Protein AF-A0A7V6GBD5-F1 (afdb_monomer)

Structure (mmCIF, N/CA/C/O backbone):
data_AF-A0A7V6GBD5-F1
#
_entry.id   AF-A0A7V6GBD5-F1
#
loop_
_atom_site.group_PDB
_atom_site.id
_atom_site.type_symbol
_atom_site.label_atom_id
_atom_site.label_alt_id
_atom_site.label_comp_id
_atom_site.label_asym_id
_atom_site.label_entity_id
_atom_site.label_seq_id
_atom_site.pdbx_PDB_ins_code
_atom_site.Cartn_x
_atom_site.Cartn_y
_atom_site.Cartn_z
_atom_site.occupancy
_atom_site.B_iso_or_equiv
_atom_site.auth_seq_id
_atom_site.auth_comp_id
_atom_site.auth_asym_id
_atom_site.auth_atom_id
_atom_site.pdbx_PDB_model_num
ATOM 1 N N . ALA A 1 1 ? 46.066 5.839 -86.664 1.00 48.53 1 ALA A N 1
ATOM 2 C CA . ALA A 1 1 ? 45.496 7.002 -85.961 1.00 48.53 1 ALA A CA 1
ATOM 3 C C . ALA A 1 1 ? 45.596 6.698 -84.476 1.00 48.53 1 ALA A C 1
ATOM 5 O O . ALA A 1 1 ? 45.131 5.635 -84.085 1.00 48.53 1 ALA A O 1
ATOM 6 N N . ASP A 1 2 ? 46.274 7.546 -83.705 1.00 44.81 2 ASP A N 1
ATOM 7 C CA . ASP A 1 2 ? 46.374 7.407 -82.248 1.00 44.81 2 ASP A CA 1
ATOM 8 C C . ASP A 1 2 ? 45.199 8.144 -81.601 1.00 44.81 2 ASP A C 1
ATOM 10 O O . ASP A 1 2 ? 44.960 9.311 -81.910 1.00 44.81 2 ASP A O 1
ATOM 14 N N . TYR A 1 3 ? 44.452 7.467 -80.728 1.00 53.34 3 TYR A N 1
ATOM 15 C CA . TYR A 1 3 ? 43.339 8.067 -79.991 1.00 53.34 3 TYR A CA 1
ATOM 16 C C . TYR A 1 3 ? 43.731 8.220 -78.525 1.00 53.34 3 TYR A C 1
ATOM 18 O O . TYR A 1 3 ? 43.929 7.232 -77.820 1.00 53.34 3 TYR A O 1
ATOM 26 N N . ASN A 1 4 ? 43.814 9.463 -78.050 1.00 52.19 4 ASN A N 1
ATOM 27 C CA . ASN A 1 4 ? 44.147 9.747 -76.660 1.00 52.19 4 ASN A CA 1
ATOM 28 C C . ASN A 1 4 ? 42.856 9.839 -75.826 1.00 52.19 4 ASN A C 1
ATOM 30 O O . ASN A 1 4 ? 42.192 10.877 -75.767 1.00 52.19 4 ASN A O 1
ATOM 34 N N . LEU A 1 5 ? 42.458 8.712 -75.232 1.00 56.38 5 LEU A N 1
ATOM 35 C CA . LEU A 1 5 ? 41.234 8.591 -74.440 1.00 56.38 5 LEU A CA 1
ATOM 36 C C . LEU A 1 5 ? 41.513 8.921 -72.969 1.00 56.38 5 LEU A C 1
ATOM 38 O O . LEU A 1 5 ? 42.245 8.202 -72.290 1.00 56.38 5 LEU A O 1
ATOM 42 N N . LYS A 1 6 ? 40.869 9.967 -72.435 1.00 61.44 6 LYS A N 1
ATOM 43 C CA . LYS A 1 6 ? 40.842 10.216 -70.984 1.00 61.44 6 LYS A CA 1
ATOM 44 C C . LYS A 1 6 ? 39.658 9.469 -70.375 1.00 61.44 6 LYS A C 1
ATOM 46 O O . LYS A 1 6 ? 38.509 9.876 -70.558 1.00 61.44 6 LYS A O 1
ATOM 51 N N . ILE A 1 7 ? 39.948 8.379 -69.664 1.00 67.81 7 ILE A N 1
ATOM 52 C CA . ILE A 1 7 ? 38.950 7.516 -69.016 1.00 67.81 7 ILE A CA 1
ATOM 53 C C . ILE A 1 7 ? 38.969 7.765 -67.505 1.00 67.81 7 ILE A C 1
ATOM 55 O O . ILE A 1 7 ? 39.979 7.515 -66.847 1.00 67.81 7 ILE A O 1
ATOM 59 N N . LYS A 1 8 ? 37.843 8.215 -66.937 1.00 72.69 8 LYS A N 1
ATOM 60 C CA . LYS A 1 8 ? 37.612 8.205 -65.483 1.00 72.69 8 LYS A CA 1
ATOM 61 C C . LYS A 1 8 ? 36.906 6.900 -65.112 1.00 72.69 8 LYS A C 1
ATOM 63 O O . LYS A 1 8 ? 35.835 6.625 -65.651 1.00 72.69 8 LYS A O 1
ATOM 68 N N . ARG A 1 9 ? 37.494 6.102 -64.213 1.00 67.88 9 ARG A N 1
ATOM 69 C CA . ARG A 1 9 ? 36.887 4.852 -63.719 1.00 67.88 9 ARG A CA 1
ATOM 70 C C . ARG A 1 9 ? 35.691 5.157 -62.819 1.00 67.88 9 ARG A C 1
ATOM 72 O O . ARG A 1 9 ? 35.713 6.150 -62.094 1.00 67.88 9 ARG A O 1
ATOM 79 N N . ALA A 1 10 ? 34.664 4.316 -62.909 1.00 70.50 10 ALA A N 1
ATOM 80 C CA . ALA A 1 10 ? 33.553 4.357 -61.973 1.00 70.50 10 ALA A CA 1
ATOM 81 C C . ALA A 1 10 ? 33.990 3.748 -60.635 1.00 70.50 10 ALA A C 1
ATOM 83 O O . ALA A 1 10 ? 34.750 2.778 -60.633 1.00 70.50 10 ALA A O 1
ATOM 84 N N . ASP A 1 11 ? 33.506 4.316 -59.539 1.00 74.06 11 ASP A N 1
ATOM 85 C CA . ASP A 1 11 ? 33.773 3.846 -58.182 1.00 74.06 11 ASP A CA 1
ATOM 86 C C . ASP A 1 11 ? 32.458 3.756 -57.404 1.00 74.06 11 ASP A C 1
ATOM 88 O O . ASP A 1 11 ? 31.570 4.597 -57.581 1.00 74.06 11 ASP A O 1
ATOM 92 N N . LEU A 1 12 ? 32.320 2.717 -56.587 1.00 67.38 12 LEU A N 1
ATOM 93 C CA . LEU A 1 12 ? 31.129 2.457 -55.787 1.00 67.38 12 LEU A CA 1
ATOM 94 C C . LEU A 1 12 ? 31.560 2.127 -54.364 1.00 67.38 12 LEU A C 1
ATOM 96 O O . LEU A 1 12 ? 32.073 1.042 -54.095 1.00 67.38 12 LEU A O 1
ATOM 100 N N . GLU A 1 13 ? 31.275 3.042 -53.445 1.00 77.62 13 GLU A N 1
ATOM 101 C CA . GLU A 1 13 ? 31.416 2.790 -52.019 1.00 77.62 13 GLU A CA 1
ATOM 102 C C . GLU A 1 13 ? 30.075 2.340 -51.442 1.00 77.62 13 GLU A C 1
ATOM 104 O O . GLU A 1 13 ? 29.045 2.998 -51.613 1.00 77.62 13 GLU A O 1
ATOM 109 N N . VAL A 1 14 ? 30.102 1.212 -50.734 1.00 78.31 14 VAL A N 1
ATOM 110 C CA . VAL A 1 14 ? 28.944 0.640 -50.047 1.00 78.31 14 VAL A CA 1
ATOM 111 C C . VAL A 1 14 ? 29.250 0.600 -48.556 1.00 78.31 14 VAL A C 1
ATOM 113 O O . VAL A 1 14 ? 3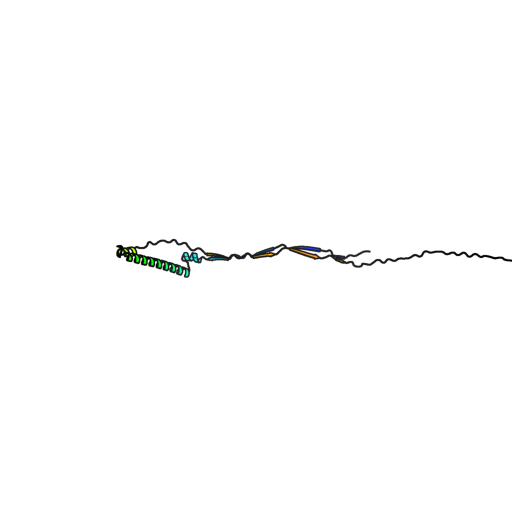0.215 -0.045 -48.144 1.00 78.31 14 VAL A O 1
ATOM 116 N N . LYS A 1 15 ? 28.443 1.282 -47.738 1.00 83.50 15 LYS A N 1
ATOM 117 C CA . LYS A 1 15 ? 28.579 1.285 -46.274 1.00 83.50 15 LYS A CA 1
ATOM 118 C C . LYS A 1 15 ? 27.348 0.664 -45.632 1.00 83.50 15 LYS A C 1
ATOM 120 O O . LYS A 1 15 ? 26.222 1.073 -45.899 1.00 83.50 15 LYS A O 1
ATOM 125 N N . GLN A 1 16 ? 27.566 -0.331 -44.777 1.00 78.06 16 GLN A N 1
ATOM 126 C CA . GLN A 1 16 ? 26.499 -0.959 -44.006 1.00 78.06 16 GLN A CA 1
ATOM 127 C C . GLN A 1 16 ? 26.269 -0.184 -42.707 1.00 78.06 16 GLN A C 1
ATOM 129 O O . GLN A 1 16 ? 27.204 0.030 -41.936 1.00 78.06 16 GLN A O 1
ATOM 134 N N . VAL A 1 17 ? 25.019 0.197 -42.450 1.00 85.62 17 VAL A N 1
ATOM 135 C CA . VAL A 1 17 ? 24.595 0.850 -41.210 1.00 85.62 17 VAL A CA 1
ATOM 136 C C . VAL A 1 17 ? 23.832 -0.176 -40.366 1.00 85.62 17 VAL A C 1
ATOM 138 O O . VAL A 1 17 ? 22.771 -0.642 -40.791 1.00 85.62 17 VAL A O 1
ATOM 141 N N . PRO A 1 18 ? 24.356 -0.587 -39.197 1.00 84.19 18 PRO A N 1
ATOM 142 C CA . PRO A 1 18 ? 23.695 -1.577 -38.355 1.00 84.19 18 PRO A CA 1
ATOM 143 C C . PRO A 1 18 ? 22.433 -1.001 -37.708 1.00 84.19 18 PRO A C 1
ATOM 145 O O . PRO A 1 18 ? 22.388 0.177 -37.354 1.00 84.19 18 PRO A O 1
ATOM 148 N N . ALA A 1 19 ? 21.427 -1.855 -37.512 1.00 86.75 19 ALA A N 1
ATOM 149 C CA . ALA A 1 19 ? 20.230 -1.502 -36.756 1.00 86.75 19 ALA A CA 1
ATOM 150 C C . ALA A 1 19 ? 20.573 -1.279 -35.276 1.00 86.75 19 ALA A C 1
ATOM 152 O O . ALA A 1 19 ? 21.420 -1.982 -34.718 1.00 86.75 19 ALA A O 1
ATOM 153 N N . LYS A 1 20 ? 19.895 -0.327 -34.633 1.00 88.31 20 LYS A N 1
ATOM 154 C CA . LYS A 1 20 ? 20.078 -0.018 -33.210 1.00 88.31 20 LYS A CA 1
ATOM 155 C C . LYS A 1 20 ? 18.742 -0.052 -32.496 1.00 88.31 20 LYS A C 1
ATOM 157 O O . LYS A 1 20 ? 17.732 0.362 -33.052 1.00 88.31 20 LYS A O 1
ATOM 162 N N . ILE A 1 21 ? 18.746 -0.524 -31.255 1.00 84.81 21 ILE A N 1
ATOM 163 C CA . ILE A 1 21 ? 17.581 -0.442 -30.379 1.00 84.81 21 ILE A CA 1
ATOM 164 C C . ILE A 1 21 ? 18.015 0.277 -29.109 1.00 84.81 21 ILE A C 1
ATOM 166 O O . ILE A 1 21 ? 18.957 -0.146 -28.439 1.00 84.81 21 ILE A O 1
ATOM 170 N N . HIS A 1 22 ? 17.334 1.371 -28.798 1.00 86.25 22 HIS A N 1
ATOM 171 C CA . HIS A 1 22 ? 17.534 2.143 -27.585 1.00 86.25 22 HIS A CA 1
ATOM 172 C C . HIS A 1 22 ? 16.416 1.803 -26.606 1.00 86.25 22 HIS A C 1
ATOM 174 O O . HIS A 1 22 ? 15.239 1.929 -26.930 1.00 86.25 22 HIS A O 1
ATOM 180 N N . PHE A 1 23 ? 16.787 1.379 -25.400 1.00 85.94 23 PHE A N 1
ATOM 181 C CA . PHE A 1 23 ? 15.848 1.083 -24.322 1.00 85.94 23 PHE A CA 1
ATOM 182 C C . PHE A 1 23 ? 16.032 2.091 -23.195 1.00 85.94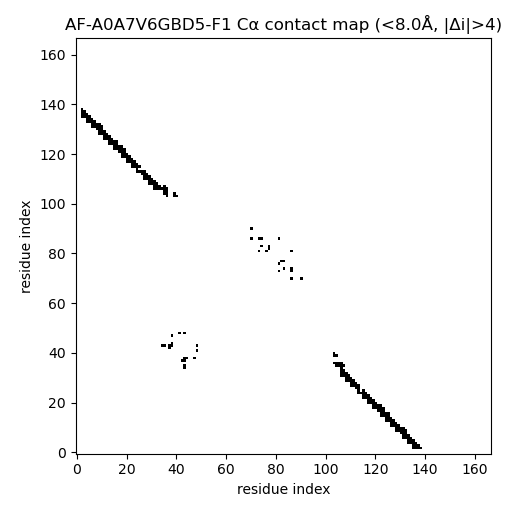 23 PHE A C 1
ATOM 184 O O . PHE A 1 23 ? 17.153 2.345 -22.753 1.00 85.94 23 PHE A O 1
ATOM 191 N N . LYS A 1 24 ? 14.926 2.632 -22.688 1.00 85.25 24 LYS A N 1
ATOM 192 C CA . LYS A 1 24 ? 14.907 3.485 -21.504 1.00 85.25 24 LYS A CA 1
ATOM 193 C C . LYS A 1 24 ? 13.864 2.951 -20.531 1.00 85.25 24 LYS A C 1
ATOM 195 O O . LYS A 1 24 ? 12.663 3.128 -20.728 1.00 85.25 24 LYS A O 1
ATOM 200 N N . GLN A 1 25 ? 14.342 2.308 -19.468 1.00 79.94 25 GLN A N 1
ATOM 201 C CA . GLN A 1 25 ? 13.512 1.879 -18.348 1.00 79.94 25 GLN A CA 1
ATOM 202 C C . GLN A 1 25 ? 13.762 2.805 -17.153 1.00 79.94 25 GLN A C 1
ATOM 204 O O . GLN A 1 25 ? 14.825 2.728 -16.530 1.00 79.94 25 GLN A O 1
ATOM 209 N N . PRO A 1 26 ? 12.837 3.721 -16.837 1.00 81.62 26 PRO A N 1
ATOM 210 C CA . PRO A 1 26 ? 12.916 4.473 -15.593 1.00 81.62 26 PRO A CA 1
ATOM 211 C C . PRO A 1 26 ? 12.688 3.544 -14.390 1.00 81.62 26 PRO A C 1
ATOM 213 O O . PRO A 1 26 ? 12.036 2.505 -14.498 1.00 81.62 26 PRO A O 1
ATOM 216 N N . LYS A 1 27 ? 13.259 3.910 -13.237 1.00 84.00 27 LYS A N 1
ATOM 217 C CA . LYS A 1 27 ? 13.078 3.156 -11.989 1.00 84.00 27 LYS A CA 1
ATOM 218 C C . LYS A 1 27 ? 11.609 3.210 -11.570 1.00 84.00 27 LYS A C 1
ATOM 220 O O . LYS A 1 27 ? 10.997 4.271 -11.658 1.00 84.00 27 LYS A O 1
ATOM 225 N N . ALA A 1 28 ? 11.076 2.082 -11.104 1.00 85.19 28 ALA A N 1
ATOM 226 C CA . ALA A 1 28 ? 9.766 2.057 -10.467 1.00 85.19 28 ALA A CA 1
ATOM 227 C C . ALA A 1 28 ? 9.779 2.931 -9.205 1.00 85.19 28 ALA A C 1
ATOM 229 O O . ALA A 1 28 ? 10.806 3.020 -8.522 1.00 85.19 28 ALA A O 1
ATOM 230 N N . ASN A 1 29 ? 8.644 3.559 -8.911 1.00 88.56 29 ASN A N 1
ATOM 231 C CA . ASN A 1 29 ? 8.451 4.284 -7.665 1.00 88.56 29 ASN A CA 1
ATOM 232 C C . ASN A 1 29 ? 7.898 3.311 -6.617 1.00 88.56 29 ASN A C 1
ATOM 234 O O . ASN A 1 29 ? 6.945 2.581 -6.894 1.00 88.56 29 ASN A O 1
ATOM 238 N N . LEU A 1 30 ? 8.535 3.263 -5.448 1.00 90.19 30 LEU A N 1
ATOM 239 C CA . LEU A 1 30 ? 8.150 2.403 -4.333 1.00 90.19 30 LEU A CA 1
ATOM 240 C C . LEU A 1 30 ? 7.811 3.296 -3.147 1.00 90.19 30 LEU A C 1
ATOM 242 O O . LEU A 1 30 ? 8.693 3.955 -2.598 1.00 90.19 30 LEU A O 1
ATOM 246 N N . GLU A 1 31 ? 6.551 3.274 -2.739 1.00 92.75 31 GLU A N 1
ATOM 247 C CA . GLU A 1 31 ? 6.076 3.950 -1.541 1.00 92.75 31 GLU A CA 1
ATOM 248 C C . GLU A 1 31 ? 5.708 2.896 -0.495 1.00 92.75 31 GLU A C 1
ATOM 250 O O . GLU A 1 31 ? 4.950 1.963 -0.769 1.00 92.75 31 GLU A O 1
ATOM 255 N N . ILE A 1 32 ? 6.295 3.019 0.696 1.00 91.81 32 ILE A N 1
ATOM 256 C CA . ILE A 1 32 ? 6.019 2.138 1.831 1.00 91.81 32 ILE A CA 1
ATOM 257 C C . ILE A 1 32 ? 5.443 3.001 2.947 1.00 91.81 32 ILE A C 1
ATOM 259 O O . ILE A 1 32 ? 6.159 3.816 3.532 1.00 91.81 32 ILE A O 1
ATOM 263 N N . ASP A 1 33 ? 4.168 2.794 3.250 1.00 91.00 33 ASP A N 1
ATOM 264 C CA . ASP A 1 33 ? 3.469 3.453 4.342 1.00 91.00 33 ASP A CA 1
ATOM 265 C C . ASP A 1 33 ? 3.375 2.522 5.563 1.00 91.00 33 ASP A C 1
ATOM 267 O O . ASP A 1 33 ? 2.767 1.446 5.536 1.00 91.00 33 ASP A O 1
ATOM 271 N N . TYR A 1 34 ? 4.015 2.960 6.649 1.00 90.19 34 TYR A N 1
ATOM 272 C CA . TYR A 1 34 ? 4.034 2.290 7.952 1.00 90.19 34 TYR A CA 1
ATOM 273 C C . TYR A 1 34 ? 2.966 2.826 8.913 1.00 90.19 34 TYR A C 1
ATOM 275 O O . TYR A 1 34 ? 2.836 2.305 10.021 1.00 90.19 34 TYR A O 1
ATOM 283 N N . GLY A 1 35 ? 2.225 3.866 8.527 1.00 89.44 35 GLY A N 1
ATOM 284 C CA . GLY A 1 35 ? 1.235 4.544 9.358 1.00 89.44 35 GLY A CA 1
ATOM 285 C C . GLY A 1 35 ? 0.216 3.597 9.995 1.00 89.44 35 GLY A C 1
ATOM 286 O O . GLY A 1 35 ? 0.078 3.637 11.220 1.00 89.44 35 GLY A O 1
ATOM 287 N N . PRO A 1 36 ? -0.442 2.705 9.227 1.00 86.69 36 PRO A N 1
ATOM 288 C CA . PRO A 1 36 ? -1.404 1.751 9.777 1.00 86.69 36 PRO A CA 1
ATOM 289 C C . PRO A 1 36 ? -0.777 0.834 10.832 1.00 86.69 36 PRO A C 1
ATOM 291 O O . PRO A 1 36 ? -1.256 0.772 11.959 1.00 86.69 36 PRO A O 1
ATOM 294 N N . PHE A 1 37 ? 0.359 0.211 10.510 1.00 89.38 37 PHE A N 1
ATOM 295 C CA . PHE A 1 37 ? 1.071 -0.692 11.418 1.00 89.38 37 PHE A CA 1
ATOM 296 C C . PHE A 1 37 ? 1.497 -0.002 12.725 1.00 89.38 37 PHE A C 1
ATOM 298 O O . PHE A 1 37 ? 1.304 -0.533 13.821 1.00 89.38 37 PHE A O 1
ATOM 305 N N . LEU A 1 38 ? 2.063 1.205 12.629 1.00 88.69 38 LEU A N 1
ATOM 306 C CA . LEU A 1 38 ? 2.461 1.987 13.801 1.00 88.69 38 LEU A CA 1
ATOM 307 C C . LEU A 1 38 ? 1.251 2.417 14.634 1.00 88.69 38 LEU A C 1
ATOM 309 O O . LEU A 1 38 ? 1.329 2.424 15.864 1.00 88.69 38 LEU A O 1
ATOM 313 N N . ALA A 1 39 ? 0.127 2.735 13.989 1.00 87.25 39 ALA A N 1
ATOM 314 C CA . ALA A 1 39 ? -1.117 3.056 14.671 1.00 87.25 39 ALA A CA 1
ATOM 315 C C . ALA A 1 39 ? -1.655 1.871 15.483 1.00 87.25 39 ALA A C 1
ATOM 317 O O . ALA A 1 39 ? -2.040 2.080 16.635 1.00 87.25 39 ALA A O 1
ATOM 318 N N . SER A 1 40 ? -1.602 0.641 14.959 1.00 85.50 40 SER A N 1
ATOM 319 C CA . SER A 1 40 ? -2.016 -0.557 15.710 1.00 85.50 40 SER A CA 1
ATOM 320 C C . SER A 1 40 ? -1.125 -0.834 16.926 1.00 85.50 40 SER A C 1
ATOM 322 O O . SER A 1 40 ? -1.584 -1.400 17.913 1.00 85.50 40 SER A O 1
ATOM 324 N N . LEU A 1 41 ? 0.144 -0.412 16.883 1.00 85.31 41 LEU A N 1
ATOM 325 C CA . LEU A 1 41 ? 1.070 -0.479 18.022 1.00 85.31 41 LEU A CA 1
ATOM 326 C C . LEU A 1 41 ? 0.883 0.665 19.036 1.00 85.31 41 LEU A C 1
ATOM 328 O O . LEU A 1 41 ? 1.581 0.708 20.047 1.00 85.31 41 LEU A O 1
ATOM 332 N N . GLY A 1 42 ? -0.037 1.599 18.778 1.00 82.81 42 GLY A N 1
ATOM 333 C CA . GLY A 1 42 ? -0.288 2.757 19.637 1.00 82.81 42 GLY A CA 1
ATOM 334 C C . GLY A 1 42 ? 0.614 3.964 19.363 1.00 82.81 42 GLY A C 1
ATOM 335 O O . GLY A 1 42 ? 0.523 4.958 20.078 1.00 82.81 42 GLY A O 1
ATOM 336 N N . PHE A 1 43 ? 1.443 3.924 18.315 1.00 85.06 43 PHE A N 1
ATOM 337 C CA . PHE A 1 43 ? 2.278 5.050 17.866 1.00 85.06 43 PHE A CA 1
ATOM 338 C C . PHE A 1 43 ? 1.598 5.905 16.785 1.00 85.06 43 PHE A C 1
ATOM 340 O O . PHE A 1 43 ? 2.255 6.673 16.083 1.00 85.06 43 PHE A O 1
ATOM 347 N N . GLY A 1 44 ? 0.283 5.759 16.624 1.00 81.00 44 GLY A N 1
ATOM 348 C CA . GLY A 1 44 ? -0.500 6.520 15.657 1.00 81.00 44 GLY A CA 1
ATOM 349 C C . GLY A 1 44 ? -0.596 8.004 16.014 1.00 81.00 44 GLY A C 1
ATOM 350 O O . GLY A 1 44 ? -0.468 8.403 17.172 1.00 81.00 44 GLY A O 1
ATOM 351 N N . GLY A 1 45 ? -0.851 8.833 15.003 1.00 85.81 45 GLY A N 1
ATOM 352 C CA . GLY A 1 45 ? -1.121 10.255 15.202 1.00 85.81 45 GLY A CA 1
ATOM 353 C C . GLY A 1 45 ? -2.457 1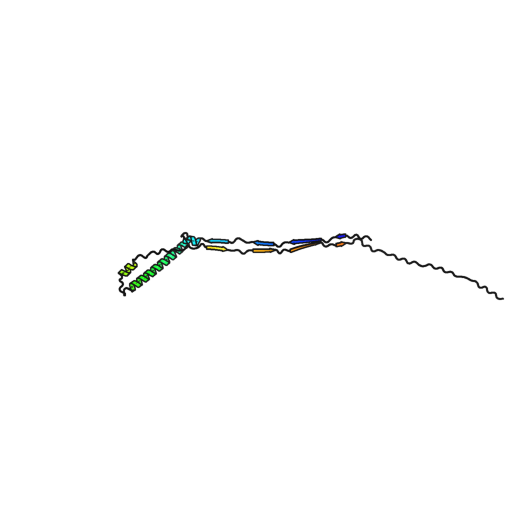0.515 15.909 1.00 85.81 45 GLY A C 1
ATOM 354 O O . GLY A 1 45 ? -3.212 9.599 16.246 1.00 85.81 45 GLY A O 1
ATOM 355 N N . LEU A 1 46 ? -2.786 11.798 16.083 1.00 86.25 46 LEU A N 1
ATOM 356 C CA . LEU A 1 46 ? -4.030 12.228 16.732 1.00 86.25 46 LEU A CA 1
ATOM 357 C C . LEU A 1 46 ? -5.280 11.628 16.066 1.00 86.25 46 LEU A C 1
ATOM 359 O O . LEU A 1 46 ? -6.222 11.249 16.753 1.00 86.25 46 LEU A O 1
ATOM 363 N N . GLU A 1 47 ? -5.279 11.498 14.740 1.00 85.19 47 GLU A N 1
ATOM 364 C CA . GLU A 1 47 ? -6.387 10.898 13.993 1.00 85.19 47 GLU A CA 1
ATOM 365 C C . GLU A 1 47 ? -6.610 9.423 14.360 1.00 85.19 47 GLU A C 1
ATOM 367 O O . GLU A 1 47 ? -7.732 9.024 14.681 1.00 85.19 47 GLU A O 1
ATOM 372 N N . SER A 1 48 ? -5.543 8.618 14.383 1.00 83.50 48 SER A N 1
ATOM 373 C CA . SER A 1 48 ? -5.599 7.213 14.802 1.00 83.50 48 SER A CA 1
ATOM 374 C C . SER A 1 48 ? -6.116 7.083 16.235 1.00 83.50 48 SER A C 1
ATOM 376 O O . SER A 1 48 ? -6.998 6.268 16.500 1.00 83.50 48 SER A O 1
ATOM 378 N N . PHE A 1 49 ? -5.638 7.938 17.144 1.00 85.44 49 PHE A N 1
ATOM 379 C CA . PHE A 1 49 ? -6.111 7.975 18.527 1.00 85.44 49 PHE A CA 1
ATOM 380 C C . PHE A 1 49 ? -7.614 8.275 18.618 1.00 85.44 49 PHE A C 1
ATOM 382 O O . PHE A 1 49 ? -8.350 7.572 19.313 1.00 85.44 49 PHE A O 1
ATOM 389 N N . MET A 1 50 ? -8.095 9.282 17.885 1.00 88.06 50 MET A N 1
ATOM 390 C CA . MET A 1 50 ? -9.517 9.635 17.860 1.00 88.06 50 MET A CA 1
ATOM 391 C C . MET A 1 50 ? -10.379 8.500 17.299 1.00 88.06 50 MET A C 1
ATOM 393 O O . MET A 1 50 ? -11.469 8.245 17.814 1.00 88.06 50 MET A O 1
ATOM 397 N N . ASN A 1 51 ? -9.888 7.781 16.287 1.00 85.88 51 ASN A N 1
ATOM 398 C CA . ASN A 1 51 ? -10.576 6.617 15.735 1.00 85.88 51 ASN A CA 1
ATOM 399 C C . ASN A 1 51 ? -10.690 5.469 16.745 1.00 85.88 51 ASN A C 1
ATOM 401 O O . ASN A 1 51 ? -11.781 4.916 16.892 1.00 85.88 51 ASN A O 1
ATOM 405 N N . ILE A 1 52 ? -9.618 5.172 17.484 1.00 85.38 52 ILE A N 1
ATOM 406 C CA . ILE A 1 52 ? -9.634 4.174 18.563 1.00 85.38 52 ILE A CA 1
ATOM 407 C C . ILE A 1 52 ? -10.650 4.582 19.638 1.00 85.38 52 ILE A C 1
ATOM 409 O O . ILE A 1 52 ? -11.535 3.800 19.980 1.00 85.38 52 ILE A O 1
ATOM 413 N N . LYS A 1 53 ? -10.614 5.835 20.113 1.00 88.00 53 LYS A N 1
ATOM 414 C CA . LYS A 1 53 ? -11.566 6.321 21.130 1.00 88.00 53 LYS A CA 1
ATOM 415 C C . LYS A 1 53 ? -13.013 6.301 20.666 1.00 88.00 53 LYS A C 1
ATOM 417 O O . LYS A 1 53 ? -13.906 5.988 21.451 1.00 88.00 53 LYS A O 1
ATOM 422 N N . ARG A 1 54 ? -13.261 6.578 19.388 1.00 92.38 54 ARG A N 1
ATOM 423 C CA . ARG A 1 54 ? -14.593 6.447 18.795 1.00 92.38 54 ARG A CA 1
ATOM 424 C C . ARG A 1 54 ? -15.073 4.993 18.797 1.00 92.38 54 ARG A C 1
ATOM 426 O O . ARG A 1 54 ? -16.236 4.755 19.112 1.00 92.38 54 ARG A O 1
ATOM 433 N N . GLN A 1 55 ? -14.211 4.036 18.452 1.00 88.12 55 GLN A N 1
ATOM 434 C CA . GLN A 1 55 ? -14.553 2.609 18.486 1.00 88.12 55 GLN A CA 1
ATOM 435 C C . GLN A 1 55 ? -14.824 2.128 19.916 1.00 88.12 55 GLN A C 1
ATOM 437 O O . GLN A 1 55 ? -15.857 1.505 20.149 1.00 88.12 55 GLN A O 1
ATOM 442 N N . GLU A 1 56 ? -13.969 2.494 20.875 1.00 89.50 56 GLU A N 1
ATOM 443 C CA . GLU A 1 56 ? -14.176 2.201 22.300 1.00 89.50 56 GLU A CA 1
ATOM 444 C C . GLU A 1 56 ? -15.520 2.759 22.802 1.00 89.50 56 GLU A C 1
ATOM 446 O O . GLU A 1 56 ? -16.279 2.064 23.480 1.00 89.50 56 GLU A O 1
ATOM 451 N N . ALA A 1 57 ? -15.852 4.004 22.441 1.00 92.25 57 ALA A N 1
ATOM 452 C CA . ALA A 1 57 ? -17.110 4.635 22.831 1.00 92.25 57 ALA A CA 1
ATOM 453 C C . ALA A 1 57 ? -18.333 3.917 22.239 1.00 92.25 57 ALA A C 1
ATOM 455 O O . ALA A 1 57 ? -19.317 3.704 22.945 1.00 92.25 57 ALA A O 1
ATOM 456 N N . LEU A 1 58 ? -18.271 3.508 20.967 1.00 93.56 58 LEU A N 1
ATOM 457 C CA . LEU A 1 58 ? -19.336 2.732 20.322 1.00 93.56 58 LEU A CA 1
ATOM 458 C C . LEU A 1 58 ? -19.508 1.357 20.969 1.00 93.56 58 LEU A C 1
ATOM 460 O O . LEU A 1 58 ? -20.635 0.937 21.223 1.00 93.56 58 LEU A O 1
ATOM 464 N N . GLN A 1 59 ? -18.406 0.672 21.274 1.00 89.31 59 GLN A N 1
ATOM 465 C CA . GLN A 1 59 ? -18.445 -0.616 21.959 1.00 89.31 59 GLN A CA 1
ATOM 466 C C . GLN A 1 59 ? -19.065 -0.477 23.354 1.00 89.31 59 GLN A C 1
ATOM 468 O O . GLN A 1 59 ? -19.958 -1.242 23.708 1.00 89.31 59 GLN A O 1
ATOM 473 N N . SER A 1 60 ? -18.651 0.535 24.124 1.00 89.69 60 SER A N 1
ATOM 474 C CA . SER A 1 60 ? -19.224 0.818 25.444 1.00 89.69 60 SER A CA 1
ATOM 475 C C . SER A 1 60 ? -20.710 1.171 25.364 1.00 89.69 60 SER A C 1
ATOM 477 O O . SER A 1 60 ? -21.501 0.699 26.179 1.00 89.69 60 SER A O 1
ATOM 479 N N . PHE A 1 61 ? -21.114 1.962 24.368 1.00 94.00 61 PHE A N 1
ATOM 480 C CA . PHE A 1 61 ? -22.520 2.276 24.131 1.00 94.00 61 PHE A CA 1
ATOM 481 C C . PHE A 1 61 ? -23.343 1.014 23.853 1.00 94.00 61 PHE A C 1
ATOM 483 O O . PHE A 1 61 ? -24.373 0.814 24.494 1.00 94.00 61 PHE A O 1
ATOM 490 N N . ASN A 1 62 ? -22.869 0.142 22.959 1.00 90.75 62 ASN A N 1
ATOM 491 C CA . ASN A 1 62 ? -23.560 -1.101 22.616 1.00 90.75 62 ASN A CA 1
ATOM 492 C C . ASN A 1 62 ? -23.670 -2.044 23.821 1.00 90.75 62 ASN A C 1
ATOM 494 O O . ASN A 1 62 ? -24.761 -2.531 24.101 1.00 90.75 62 ASN A O 1
ATOM 498 N N . LEU A 1 63 ? -22.587 -2.225 24.584 1.00 88.38 63 LEU A N 1
ATOM 499 C CA . LEU A 1 63 ? -22.595 -3.030 25.812 1.00 88.38 63 LEU A CA 1
ATOM 500 C C . LEU A 1 63 ? -23.606 -2.500 26.838 1.00 88.38 63 LEU A C 1
ATOM 502 O O . LEU A 1 63 ? -24.359 -3.266 27.437 1.00 88.38 63 LEU A O 1
ATOM 506 N N . ASN A 1 64 ? -23.658 -1.180 27.031 1.00 88.06 64 ASN A N 1
ATOM 507 C CA . ASN A 1 64 ? -24.617 -0.567 27.950 1.00 88.06 64 ASN A CA 1
ATOM 508 C C . ASN A 1 64 ? -26.059 -0.715 27.458 1.00 88.06 64 ASN A C 1
ATOM 510 O O . ASN A 1 64 ? -26.947 -0.991 28.262 1.00 88.06 64 ASN A O 1
ATOM 514 N N . LEU A 1 65 ? -26.296 -0.565 26.153 1.00 91.81 65 LEU A N 1
ATOM 515 C CA . LEU A 1 65 ? -27.609 -0.772 25.554 1.00 91.81 65 LEU A CA 1
ATOM 516 C C . LEU A 1 65 ? -28.076 -2.220 25.741 1.00 91.81 65 LE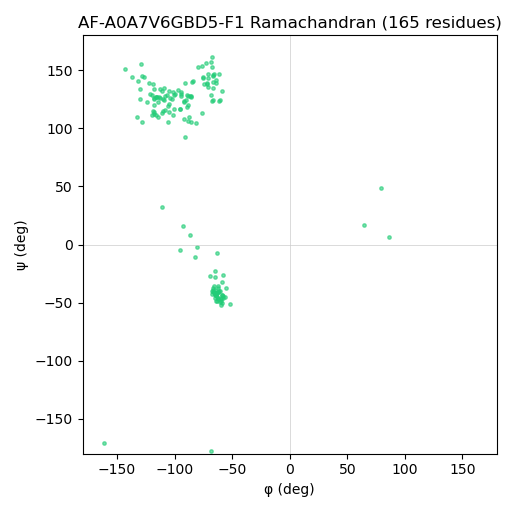U A C 1
ATOM 518 O O . LEU A 1 65 ? -29.202 -2.446 26.179 1.00 91.81 65 LEU A O 1
ATOM 522 N N . GLU A 1 66 ? -27.207 -3.193 25.461 1.00 87.88 66 GLU A N 1
ATOM 523 C CA . GLU A 1 66 ? -27.474 -4.616 25.689 1.00 87.88 66 GLU A CA 1
ATOM 524 C C . GLU A 1 66 ? -27.797 -4.894 27.156 1.00 87.88 66 GLU A C 1
ATOM 526 O O . GLU A 1 66 ? -28.791 -5.566 27.449 1.00 87.88 66 GLU A O 1
ATOM 531 N N . ARG A 1 67 ? -27.022 -4.314 28.082 1.00 86.12 67 ARG A N 1
ATOM 532 C CA . ARG A 1 67 ? -27.274 -4.426 29.520 1.00 86.12 67 ARG A CA 1
ATOM 533 C C . ARG A 1 67 ? -28.643 -3.867 29.896 1.00 86.12 67 ARG A C 1
ATOM 535 O O . ARG A 1 67 ? -29.429 -4.579 30.507 1.00 86.12 67 ARG A O 1
ATOM 542 N N . THR A 1 68 ? -28.967 -2.640 29.487 1.00 86.19 68 THR A N 1
ATOM 543 C CA . THR A 1 68 ? -30.262 -2.009 29.788 1.00 86.19 68 THR A CA 1
ATOM 544 C C . THR A 1 68 ? -31.434 -2.800 29.208 1.00 86.19 68 THR A C 1
ATOM 546 O O . THR A 1 68 ? -32.458 -2.964 29.870 1.00 86.19 68 THR A O 1
ATOM 549 N N . VAL A 1 69 ? -31.300 -3.332 27.991 1.00 89.06 69 VAL A N 1
ATOM 550 C CA . VAL A 1 69 ? -32.329 -4.192 27.390 1.00 89.06 69 VAL A CA 1
ATOM 551 C C . VAL A 1 69 ? -32.474 -5.502 28.168 1.00 89.06 69 VAL A C 1
ATOM 553 O O . VAL A 1 69 ? -33.598 -5.961 28.374 1.00 89.06 69 VAL A O 1
ATOM 556 N N . SER A 1 70 ? -31.367 -6.105 28.607 1.00 85.31 70 SER A N 1
ATOM 557 C CA . SER A 1 70 ? -31.373 -7.326 29.420 1.00 85.31 70 SER A CA 1
ATOM 558 C C . SER A 1 70 ? -32.038 -7.101 30.782 1.00 85.31 70 SER A C 1
ATOM 560 O O . SER A 1 70 ? -32.968 -7.824 31.136 1.00 85.31 70 SER A O 1
ATOM 562 N N . GLU A 1 71 ? -31.649 -6.039 31.495 1.00 83.81 71 GLU A N 1
ATOM 563 C CA . GLU A 1 71 ? -32.250 -5.620 32.768 1.00 83.81 71 GLU A CA 1
ATOM 564 C C . GLU A 1 71 ? -33.753 -5.351 32.607 1.00 83.81 71 GLU A C 1
ATOM 566 O O . GLU A 1 71 ? -34.563 -5.860 33.380 1.00 83.81 71 GLU A O 1
ATOM 571 N N . GLY A 1 72 ? -34.157 -4.627 31.558 1.00 85.00 72 GLY A N 1
ATOM 572 C CA . GLY A 1 72 ? -35.567 -4.367 31.262 1.00 85.00 72 GLY A CA 1
ATOM 573 C C . GLY A 1 72 ? -36.373 -5.643 30.994 1.00 85.00 72 GLY A C 1
ATOM 574 O O . GLY A 1 72 ? -37.498 -5.773 31.475 1.00 85.00 72 GLY A O 1
ATOM 575 N N . LYS A 1 73 ? -35.797 -6.618 30.278 1.00 84.62 73 LYS A N 1
ATOM 576 C CA . LYS A 1 73 ? -36.424 -7.935 30.070 1.00 84.62 73 LYS A CA 1
ATOM 577 C C . LYS A 1 73 ? -36.533 -8.734 31.369 1.00 84.62 73 LYS A C 1
ATOM 579 O O . LYS A 1 73 ? -37.564 -9.364 31.584 1.00 84.62 73 LYS A O 1
ATOM 584 N N . ALA A 1 74 ? -35.505 -8.708 32.216 1.00 80.06 74 ALA A N 1
ATOM 585 C CA . ALA A 1 74 ? -35.506 -9.392 33.507 1.00 80.06 74 ALA A CA 1
ATOM 586 C C . ALA A 1 74 ? -36.555 -8.797 34.460 1.00 80.06 74 ALA A C 1
ATOM 588 O O . ALA A 1 74 ? -37.326 -9.538 35.063 1.00 80.06 74 ALA A O 1
ATOM 589 N N . LEU A 1 75 ? -36.669 -7.465 34.513 1.00 79.12 75 LEU A N 1
ATOM 590 C CA . LEU A 1 75 ? -37.717 -6.774 35.271 1.00 79.12 75 LEU A CA 1
ATOM 591 C C . LEU A 1 75 ? -39.121 -7.056 34.710 1.00 79.12 75 LEU A C 1
ATOM 593 O O . LEU A 1 75 ? -40.063 -7.265 35.467 1.00 79.12 75 LEU A O 1
ATOM 597 N N . GLY A 1 76 ? -39.283 -7.128 33.388 1.00 77.94 76 GLY A N 1
ATOM 598 C CA . GLY A 1 76 ? -40.545 -7.562 32.774 1.00 77.94 76 GLY A CA 1
ATOM 599 C C . GLY A 1 76 ? -40.897 -9.027 33.071 1.00 77.94 76 GLY A C 1
ATOM 600 O O . GLY A 1 76 ? -42.063 -9.405 33.026 1.00 77.94 76 GLY A O 1
ATOM 601 N N . ALA A 1 77 ? -39.905 -9.855 33.405 1.00 70.25 77 ALA A N 1
ATOM 602 C CA . ALA A 1 77 ? -40.080 -11.250 33.790 1.00 70.25 77 ALA A CA 1
ATOM 603 C C . ALA A 1 77 ? -40.356 -11.446 35.293 1.00 70.25 77 ALA A C 1
ATOM 605 O O . ALA A 1 77 ? -40.426 -12.591 35.726 1.00 70.25 77 ALA A O 1
ATOM 606 N N . ILE A 1 78 ? -40.574 -10.380 36.078 1.00 62.62 78 ILE A N 1
ATOM 607 C CA . ILE A 1 78 ? -41.019 -10.483 37.484 1.00 62.62 78 ILE A CA 1
ATOM 608 C C . ILE A 1 78 ? -42.357 -11.242 37.591 1.00 62.62 78 ILE A C 1
ATOM 610 O O . ILE A 1 78 ? -42.603 -11.927 38.579 1.00 62.62 78 ILE A O 1
ATOM 614 N N . GLU A 1 79 ? -43.185 -11.233 36.538 1.00 63.41 79 GLU A N 1
ATOM 615 C CA . GLU A 1 79 ? -44.378 -12.093 36.429 1.00 63.41 79 GLU A CA 1
ATOM 616 C C . GLU A 1 79 ? -44.057 -13.609 36.402 1.00 63.41 79 GLU A C 1
ATOM 618 O O . GLU A 1 79 ? -44.970 -14.430 36.449 1.00 63.41 79 GLU A O 1
ATOM 623 N N . LYS A 1 80 ? -42.776 -13.999 36.322 1.00 64.50 80 LYS A N 1
ATOM 624 C CA . LYS A 1 80 ? -42.270 -15.383 36.268 1.00 64.50 80 LYS A CA 1
ATOM 625 C C . LYS A 1 80 ? -41.503 -15.807 37.536 1.00 64.50 80 LYS A C 1
ATOM 627 O O . LYS A 1 80 ? -40.568 -16.595 37.425 1.00 64.50 80 LYS A O 1
ATOM 632 N N . ASP A 1 81 ? -41.878 -15.291 38.709 1.00 69.88 81 ASP A N 1
ATOM 633 C CA . ASP A 1 81 ? -41.286 -15.611 40.029 1.00 69.88 81 ASP A CA 1
ATOM 634 C C . ASP A 1 81 ? -39.806 -15.211 40.230 1.00 69.88 81 ASP A C 1
ATOM 636 O O . ASP A 1 81 ? -39.163 -15.665 41.173 1.00 69.88 81 ASP A O 1
ATOM 640 N N . ILE A 1 82 ? -39.252 -14.323 39.397 1.00 72.31 82 ILE A N 1
ATOM 641 C CA . ILE A 1 82 ? -37.901 -13.771 39.610 1.00 72.31 82 ILE A CA 1
ATOM 642 C C . ILE A 1 82 ? -38.010 -12.503 40.463 1.00 72.31 82 ILE A C 1
ATOM 644 O O . ILE A 1 82 ? -38.721 -11.560 40.105 1.00 72.31 82 ILE A O 1
ATOM 648 N N . SER A 1 83 ? -37.305 -12.457 41.594 1.00 76.00 83 SER A N 1
ATOM 649 C CA . SER A 1 83 ? -37.333 -11.307 42.500 1.00 76.00 83 SER A CA 1
ATOM 650 C C . SER A 1 83 ? -36.437 -10.157 42.018 1.00 76.00 83 SER A C 1
ATOM 652 O O . SER A 1 83 ? -35.408 -10.356 41.373 1.00 76.00 83 SER A O 1
ATOM 654 N N . ILE A 1 84 ? -36.777 -8.918 42.395 1.00 75.12 84 ILE A N 1
ATOM 655 C CA . ILE A 1 84 ? -35.958 -7.726 42.088 1.00 75.12 84 ILE A CA 1
ATOM 656 C C . ILE A 1 84 ? -34.538 -7.855 42.675 1.00 75.12 84 ILE A C 1
ATOM 658 O O . ILE A 1 84 ? -33.578 -7.367 42.081 1.00 75.12 84 ILE A O 1
ATOM 662 N N . GLY A 1 85 ? -34.399 -8.532 43.822 1.00 78.00 85 GLY A N 1
ATOM 663 C CA . GLY A 1 85 ? -33.107 -8.788 44.460 1.00 78.00 85 GLY A CA 1
ATOM 664 C C . GLY A 1 85 ? -32.192 -9.673 43.612 1.00 78.00 85 GLY A C 1
ATOM 665 O O . GLY A 1 85 ? -31.027 -9.333 43.434 1.00 78.00 85 GLY A O 1
ATOM 666 N N . GLU A 1 86 ? -32.730 -10.742 43.018 1.00 76.88 86 GLU A N 1
ATOM 667 C CA . GLU A 1 86 ? -31.972 -11.636 42.128 1.00 76.88 86 GLU A CA 1
ATOM 668 C C . GLU A 1 86 ? -31.543 -10.930 40.836 1.00 76.88 86 GLU A C 1
ATOM 670 O O . GLU A 1 86 ? -30.421 -11.122 40.369 1.00 76.88 86 GLU A O 1
ATOM 675 N N . VAL A 1 87 ? -32.393 -10.056 40.283 1.00 76.44 87 VAL A N 1
ATOM 676 C CA . VAL A 1 87 ? -32.030 -9.228 39.117 1.00 76.44 87 VAL A CA 1
ATOM 677 C C . VAL A 1 87 ? -30.887 -8.267 39.465 1.00 76.44 87 VAL A C 1
ATOM 679 O O . VAL A 1 87 ? -29.949 -8.111 38.683 1.00 76.44 87 VAL A O 1
ATOM 682 N N . ALA A 1 88 ? -30.929 -7.646 40.648 1.00 78.12 88 ALA A N 1
ATOM 683 C CA . ALA A 1 88 ? -29.876 -6.745 41.111 1.00 78.12 88 ALA A CA 1
ATOM 684 C C . ALA A 1 88 ? -28.547 -7.479 41.369 1.00 78.12 88 ALA A C 1
ATOM 686 O O . ALA A 1 88 ? -27.485 -6.956 41.035 1.00 78.12 88 ALA A O 1
ATOM 687 N N . GLU A 1 89 ? -28.592 -8.693 41.921 1.00 80.81 89 GLU A N 1
ATOM 688 C CA . GLU A 1 89 ? -27.409 -9.524 42.166 1.00 80.81 89 GLU A CA 1
ATOM 689 C C . GLU A 1 89 ? -26.755 -10.001 40.858 1.00 80.81 89 GLU A C 1
ATOM 691 O O . GLU A 1 89 ? -25.536 -9.897 40.690 1.00 80.81 89 GLU A O 1
ATOM 696 N N . GLN A 1 90 ? -27.560 -10.424 39.878 1.00 76.69 90 GLN A N 1
ATOM 697 C CA . GLN A 1 90 ? -27.064 -10.767 38.542 1.00 76.69 90 GLN A CA 1
ATOM 698 C C . GLN A 1 90 ? -26.425 -9.560 37.844 1.00 76.69 90 GLN A C 1
ATOM 700 O O .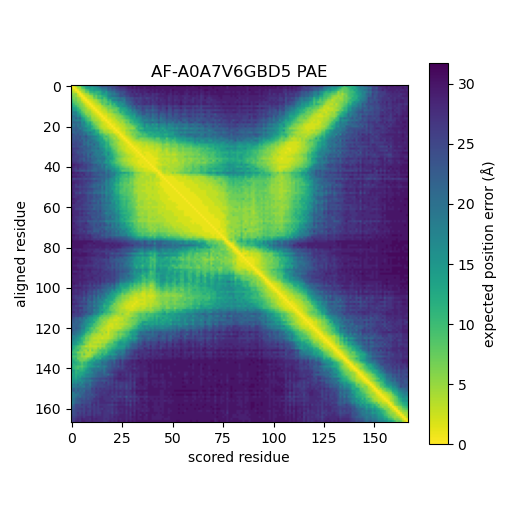 GLN A 1 90 ? -25.354 -9.690 37.252 1.00 76.69 90 GLN A O 1
ATOM 705 N N . ALA A 1 91 ? -27.024 -8.371 37.960 1.00 75.81 91 ALA A N 1
ATOM 706 C CA . ALA A 1 91 ? -26.470 -7.140 37.394 1.00 75.81 91 ALA A CA 1
ATOM 707 C C . ALA A 1 91 ? -25.187 -6.663 38.106 1.00 75.81 91 ALA A C 1
ATOM 709 O O . ALA A 1 91 ? -24.352 -5.996 37.491 1.00 75.81 91 ALA A O 1
ATOM 710 N N . ALA A 1 92 ? -25.017 -7.000 39.388 1.00 78.12 92 ALA A N 1
ATOM 711 C CA . ALA A 1 92 ? -23.832 -6.670 40.181 1.00 78.12 92 ALA A CA 1
ATOM 712 C C . ALA A 1 92 ? -22.659 -7.644 39.968 1.00 78.12 92 ALA A C 1
ATOM 714 O O . ALA A 1 92 ? -21.543 -7.363 40.415 1.00 78.12 92 ALA A O 1
ATOM 715 N N . THR A 1 93 ? -22.888 -8.774 39.293 1.00 79.19 93 THR A N 1
ATOM 716 C CA . THR A 1 93 ? -21.841 -9.764 39.027 1.00 79.19 93 THR A CA 1
ATOM 717 C C . THR A 1 93 ? -20.802 -9.173 38.060 1.00 79.19 93 THR A C 1
ATOM 719 O O . THR A 1 93 ? -21.169 -8.732 36.967 1.00 79.19 93 THR A O 1
ATOM 722 N N . PRO A 1 94 ? -19.503 -9.137 38.425 1.00 70.81 94 PRO A N 1
ATOM 723 C CA . PRO A 1 94 ? -18.464 -8.615 37.547 1.00 70.81 94 PRO A CA 1
ATOM 724 C C . PRO A 1 94 ? -18.403 -9.433 36.258 1.00 70.81 94 PRO A C 1
ATOM 726 O O . PRO A 1 94 ? -18.224 -10.648 36.302 1.00 70.81 94 PRO A O 1
ATOM 729 N N . GLN A 1 95 ? -18.529 -8.770 35.111 1.00 69.88 95 GLN A N 1
ATOM 730 C CA . GLN A 1 95 ? -18.349 -9.440 33.827 1.00 69.88 95 GLN A CA 1
ATOM 731 C C . GLN A 1 95 ? -16.890 -9.883 33.672 1.00 69.88 95 GLN A C 1
ATOM 733 O O . GLN A 1 95 ? -15.963 -9.115 33.963 1.00 69.88 95 GLN A O 1
ATOM 738 N N . GLU A 1 96 ? -16.686 -11.123 33.224 1.00 72.81 96 GLU A N 1
ATOM 739 C CA . GLU A 1 96 ? -15.356 -11.623 32.893 1.00 72.81 96 GLU A CA 1
ATOM 740 C C . GLU A 1 96 ? -14.736 -10.749 31.801 1.00 72.81 96 GLU A C 1
ATOM 742 O O . GLU A 1 96 ? -15.362 -10.417 30.794 1.00 72.81 96 GLU A O 1
ATOM 747 N N . LYS A 1 97 ? -13.486 -10.337 32.019 1.00 69.88 97 LYS A N 1
ATOM 748 C CA . LYS A 1 97 ? -12.743 -9.568 31.024 1.00 69.88 97 LYS A CA 1
ATOM 749 C C . LYS A 1 97 ? -12.180 -10.539 29.999 1.00 69.88 97 LYS A C 1
ATOM 751 O O . LYS A 1 97 ? -11.194 -11.219 30.277 1.00 69.88 97 LYS A O 1
ATOM 756 N N . GLU A 1 98 ? -12.781 -10.580 28.819 1.00 72.81 98 GLU A N 1
ATOM 757 C CA . GLU A 1 98 ? -12.210 -11.317 27.697 1.00 72.81 98 GLU A CA 1
ATOM 758 C C . GLU A 1 98 ? -10.930 -10.638 27.206 1.00 72.81 98 GLU A C 1
ATOM 760 O O . GLU A 1 98 ? -10.888 -9.434 26.937 1.00 72.81 98 GLU A O 1
ATOM 765 N N . LEU A 1 99 ? -9.866 -11.430 27.086 1.00 72.38 99 LEU A N 1
ATOM 766 C CA . LEU A 1 99 ? -8.608 -10.980 26.515 1.00 72.38 99 LEU A CA 1
ATOM 767 C C . LEU A 1 99 ? -8.687 -11.142 24.996 1.00 72.38 99 LEU A C 1
ATOM 769 O O . LEU A 1 99 ? -8.632 -12.255 24.477 1.00 72.38 99 LEU A O 1
ATOM 773 N N . GLN A 1 100 ? -8.838 -10.029 24.284 1.00 73.81 100 GLN A N 1
ATOM 774 C CA . GLN A 1 100 ? -8.887 -10.037 22.826 1.00 73.81 100 GLN A CA 1
ATOM 775 C C . GLN A 1 100 ? -7.473 -9.915 22.258 1.00 73.81 100 GLN A C 1
ATOM 777 O O . GLN A 1 100 ? -6.770 -8.934 22.503 1.00 73.81 100 GLN A O 1
ATOM 782 N N . ILE A 1 101 ? -7.053 -10.921 21.490 1.00 76.19 101 ILE A N 1
ATOM 783 C CA . ILE A 1 101 ? -5.833 -10.851 20.684 1.00 76.19 101 ILE A CA 1
ATOM 784 C C . ILE A 1 101 ? -6.228 -10.239 19.343 1.00 76.19 101 ILE A C 1
ATOM 786 O O . ILE A 1 101 ? -6.935 -10.867 18.556 1.00 76.19 101 ILE A O 1
ATOM 790 N N . VAL A 1 102 ? -5.787 -9.008 19.098 1.00 79.19 102 VAL A N 1
ATOM 791 C CA . VAL A 1 102 ? -6.092 -8.272 17.867 1.00 79.19 102 VAL A CA 1
ATOM 792 C C . VAL A 1 102 ? -4.878 -8.342 16.932 1.00 79.19 102 VAL A C 1
ATOM 794 O O . VAL A 1 102 ? -3.755 -8.110 17.388 1.00 79.19 102 VAL A O 1
ATOM 797 N N . PRO A 1 103 ? -5.056 -8.693 15.644 1.00 81.50 103 PRO A N 1
ATOM 798 C CA . PRO A 1 103 ? -3.970 -8.652 14.671 1.00 81.50 103 PRO A CA 1
ATOM 799 C C . PRO A 1 103 ? -3.498 -7.211 14.435 1.00 81.50 103 PRO A C 1
ATOM 801 O O . PRO A 1 103 ? -4.292 -6.276 14.467 1.00 81.50 103 PRO A O 1
ATOM 804 N N . LEU A 1 104 ? -2.201 -7.043 14.174 1.00 86.75 104 LEU A N 1
ATOM 805 C CA . LEU A 1 104 ? -1.640 -5.751 13.774 1.00 86.75 104 LEU A CA 1
ATOM 806 C C . LEU A 1 104 ? -2.002 -5.444 12.318 1.00 86.75 104 LEU A C 1
ATOM 808 O O . LEU A 1 104 ? -2.016 -6.351 11.479 1.00 86.75 104 LEU A O 1
ATOM 812 N N . ASP A 1 105 ? -2.242 -4.168 12.012 1.00 88.06 105 ASP A N 1
ATOM 813 C CA . ASP A 1 105 ? -2.496 -3.743 10.640 1.00 88.06 105 ASP A CA 1
ATOM 814 C C . ASP A 1 105 ? -1.233 -3.918 9.791 1.00 88.06 105 ASP A C 1
ATOM 816 O O . ASP A 1 105 ? -0.102 -3.775 10.258 1.00 88.06 105 ASP A O 1
ATOM 820 N N . SER A 1 106 ? -1.421 -4.253 8.517 1.00 88.75 106 SER A N 1
ATOM 821 C CA . SER A 1 106 ? -0.303 -4.452 7.593 1.00 88.75 106 SER A CA 1
ATOM 822 C C . SER A 1 106 ? 0.298 -3.122 7.141 1.00 88.75 106 SER A C 1
ATOM 824 O O . SER A 1 106 ? -0.389 -2.104 7.062 1.00 88.75 106 SER A O 1
ATOM 826 N N . ILE A 1 107 ? 1.582 -3.146 6.780 1.00 90.94 107 ILE A N 1
ATOM 827 C CA . ILE A 1 107 ? 2.206 -2.044 6.041 1.00 90.94 107 ILE A CA 1
ATOM 828 C C . ILE A 1 107 ? 1.600 -1.960 4.635 1.00 90.94 107 ILE A C 1
ATOM 830 O O . ILE A 1 107 ? 1.370 -2.989 3.993 1.00 90.94 107 ILE A O 1
ATOM 834 N N . ALA A 1 108 ? 1.351 -0.748 4.149 1.00 89.12 108 ALA A N 1
ATOM 835 C CA . ALA A 1 108 ? 0.863 -0.538 2.793 1.00 89.12 108 ALA A CA 1
ATOM 836 C C . ALA A 1 108 ? 2.056 -0.320 1.854 1.00 89.12 108 ALA A C 1
ATOM 838 O O . ALA A 1 108 ? 2.889 0.554 2.081 1.00 89.12 108 ALA A O 1
ATOM 839 N N . ILE A 1 109 ? 2.160 -1.147 0.812 1.00 89.00 109 ILE A N 1
ATOM 840 C CA . ILE A 1 109 ? 3.238 -1.075 -0.178 1.00 89.00 109 ILE A CA 1
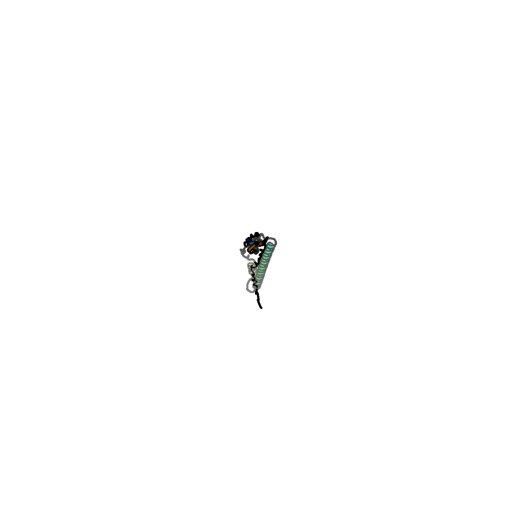ATOM 841 C C . ILE A 1 109 ? 2.615 -0.766 -1.533 1.00 89.00 109 ILE A C 1
ATOM 843 O O . ILE A 1 109 ? 1.905 -1.600 -2.094 1.00 89.00 109 ILE A O 1
ATOM 847 N N . ASN A 1 110 ? 2.926 0.409 -2.071 1.00 91.31 110 ASN A N 1
ATOM 848 C CA . ASN A 1 110 ? 2.487 0.836 -3.391 1.00 91.31 110 ASN A CA 1
ATOM 849 C C . ASN A 1 110 ? 3.679 0.833 -4.349 1.00 91.31 110 ASN A C 1
ATOM 851 O O . ASN A 1 110 ? 4.730 1.412 -4.068 1.00 91.31 110 ASN A O 1
ATOM 855 N N . VAL A 1 111 ? 3.514 0.164 -5.491 1.00 88.06 111 VAL A N 1
ATOM 856 C CA . VAL A 1 111 ? 4.534 0.096 -6.543 1.00 88.06 111 VAL A CA 1
ATOM 857 C C . VAL A 1 111 ? 3.961 0.688 -7.818 1.00 88.06 111 VAL A C 1
ATOM 859 O O . VAL A 1 111 ? 3.096 0.087 -8.456 1.00 88.06 111 VAL A O 1
ATOM 862 N N . GLU A 1 112 ? 4.478 1.839 -8.229 1.00 88.25 112 GLU A N 1
ATOM 863 C CA . GLU A 1 112 ? 4.152 2.415 -9.529 1.00 88.25 112 GLU A CA 1
ATOM 864 C C . GLU A 1 112 ? 5.184 1.938 -10.549 1.00 88.25 112 GLU A C 1
ATOM 866 O O . GLU A 1 112 ? 6.357 2.331 -10.542 1.00 88.25 112 GLU A O 1
ATOM 871 N N . THR A 1 113 ? 4.741 1.048 -11.435 1.00 82.25 113 THR A N 1
ATOM 872 C CA . THR A 1 113 ? 5.566 0.579 -12.548 1.00 82.25 113 THR A CA 1
ATOM 873 C C . THR A 1 113 ? 5.430 1.534 -13.724 1.00 82.25 113 THR A C 1
ATOM 875 O O . THR A 1 113 ? 4.330 1.859 -14.165 1.00 82.25 113 THR A O 1
ATOM 878 N N . ILE A 1 114 ? 6.565 2.001 -14.236 1.00 81.94 114 ILE A N 1
ATOM 879 C CA . ILE A 1 114 ? 6.602 2.908 -15.381 1.00 81.94 114 ILE A CA 1
ATOM 880 C C . ILE A 1 114 ? 6.917 2.078 -16.635 1.00 81.94 114 ILE A C 1
ATOM 882 O O . ILE A 1 114 ? 7.874 1.293 -16.614 1.00 81.94 114 ILE A O 1
ATOM 886 N N . PRO A 1 115 ? 6.139 2.215 -17.725 1.00 81.06 115 PRO A N 1
ATOM 887 C CA . PRO A 1 115 ? 6.311 1.394 -18.916 1.00 81.06 115 PRO A CA 1
ATOM 888 C C . PRO A 1 115 ? 7.664 1.635 -19.596 1.00 81.06 115 PRO A C 1
ATOM 890 O O . PRO A 1 115 ? 8.150 2.766 -1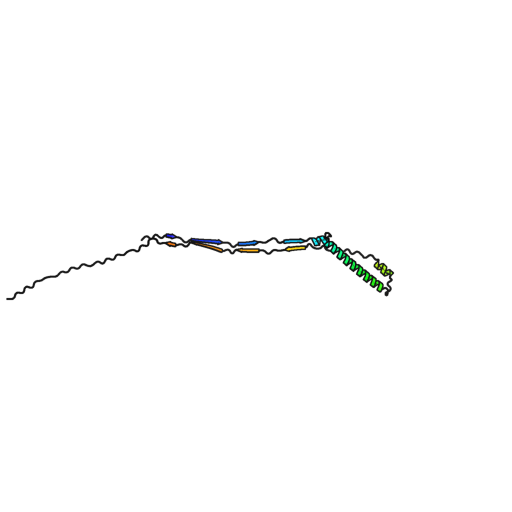9.710 1.00 81.06 115 PRO A O 1
ATOM 893 N N . LEU A 1 116 ? 8.252 0.542 -20.087 1.00 83.50 116 LEU A N 1
ATOM 894 C CA . LEU A 1 116 ? 9.483 0.555 -20.869 1.00 83.50 116 LEU A CA 1
ATOM 895 C C . LEU A 1 116 ? 9.273 1.355 -22.158 1.00 83.50 116 LEU A C 1
ATOM 897 O O . LEU A 1 116 ? 8.414 1.013 -22.968 1.00 83.50 116 LEU A O 1
ATOM 901 N N . HIS A 1 117 ? 10.102 2.374 -22.366 1.00 85.00 117 HIS A N 1
ATOM 902 C CA . HIS A 1 117 ? 10.182 3.060 -23.649 1.00 85.00 117 HIS A CA 1
ATOM 903 C C . HIS A 1 117 ? 11.313 2.453 -24.473 1.00 85.00 117 HIS A C 1
ATOM 905 O O . HIS A 1 117 ? 12.427 2.271 -23.972 1.00 85.00 117 HIS A O 1
ATOM 911 N N . TRP A 1 118 ? 11.025 2.134 -25.731 1.00 85.00 118 TRP A N 1
ATOM 912 C CA . TRP A 1 118 ? 12.019 1.644 -26.671 1.00 85.00 118 TRP A CA 1
ATOM 913 C C . TRP A 1 118 ? 11.847 2.309 -28.030 1.00 85.00 118 TRP A C 1
ATOM 915 O O . TRP A 1 118 ? 10.731 2.582 -28.467 1.00 85.00 118 TRP A O 1
ATOM 925 N N . GLU A 1 119 ? 12.971 2.554 -28.685 1.00 86.75 119 GLU A N 1
ATOM 926 C CA . GLU A 1 119 ? 13.042 3.101 -30.034 1.00 86.75 119 GLU A CA 1
ATOM 927 C C . GLU A 1 119 ? 13.977 2.220 -30.856 1.00 86.75 119 GLU A C 1
ATOM 929 O O . GLU A 1 119 ? 15.053 1.840 -30.387 1.00 86.75 119 GLU A O 1
ATOM 934 N N . ALA A 1 120 ? 13.566 1.869 -32.073 1.00 83.88 120 ALA A N 1
ATOM 935 C CA . ALA A 1 120 ? 14.379 1.083 -32.991 1.00 83.88 120 ALA A CA 1
ATOM 936 C C . ALA A 1 120 ? 14.711 1.897 -34.240 1.00 83.88 120 ALA A C 1
ATOM 938 O O . ALA A 1 120 ? 13.826 2.398 -34.930 1.00 83.88 120 ALA A O 1
ATOM 939 N N . GLU A 1 121 ? 15.999 1.978 -34.548 1.00 85.56 121 GLU A N 1
ATOM 940 C CA . GLU A 1 121 ? 16.520 2.522 -35.792 1.00 85.56 121 GLU A CA 1
ATOM 941 C C . GLU A 1 121 ? 16.757 1.362 -36.757 1.00 85.56 121 GLU A C 1
ATOM 943 O O . GLU A 1 121 ? 17.568 0.463 -36.498 1.00 85.56 121 GLU A O 1
ATOM 948 N N . GLN A 1 122 ? 16.027 1.368 -37.872 1.00 80.38 122 GLN A N 1
ATOM 949 C CA . GLN A 1 122 ? 16.199 0.368 -38.914 1.00 80.38 122 GLN A CA 1
ATOM 950 C C . GLN A 1 122 ? 17.581 0.535 -39.558 1.00 80.38 122 GLN A C 1
ATOM 952 O O . GLN A 1 122 ? 17.933 1.607 -40.046 1.00 80.38 122 GLN A O 1
ATOM 957 N N . GLY A 1 123 ? 18.363 -0.543 -39.555 1.00 80.25 123 GLY A N 1
ATOM 958 C CA . GLY A 1 123 ? 19.630 -0.599 -40.277 1.00 80.25 123 GLY A CA 1
ATOM 959 C C . GLY A 1 123 ? 19.417 -0.574 -41.790 1.00 80.25 123 GLY A C 1
ATOM 960 O O . GLY A 1 123 ? 18.337 -0.886 -42.292 1.00 80.25 123 GLY A O 1
ATOM 961 N N . GLY A 1 124 ? 20.466 -0.239 -42.529 1.00 83.25 124 GLY A N 1
ATOM 962 C CA . GLY A 1 124 ? 20.388 -0.083 -43.974 1.00 83.25 124 GLY A CA 1
ATOM 963 C C . GLY A 1 124 ? 21.748 -0.137 -44.646 1.00 83.25 124 GLY A C 1
ATOM 964 O O . GLY A 1 124 ? 22.763 -0.484 -44.039 1.00 83.25 124 GLY A O 1
ATOM 965 N N . VAL A 1 125 ? 21.757 0.197 -45.930 1.00 73.62 125 VAL A N 1
ATOM 966 C CA . VAL A 1 125 ? 22.975 0.277 -46.729 1.00 73.62 125 VAL A CA 1
ATOM 967 C C . VAL A 1 125 ? 22.978 1.618 -47.447 1.00 73.62 125 VAL A C 1
ATOM 969 O O . VAL A 1 125 ? 22.020 1.955 -48.141 1.00 73.62 125 VAL A O 1
ATOM 972 N N . GLU A 1 126 ? 24.050 2.378 -47.266 1.00 79.69 126 GLU A N 1
ATOM 973 C CA . GLU A 1 126 ? 24.288 3.631 -47.971 1.00 79.69 126 GLU A CA 1
ATOM 974 C C . GLU A 1 126 ? 25.207 3.371 -49.167 1.00 79.69 126 GLU A C 1
ATOM 976 O O . GLU A 1 126 ? 26.234 2.695 -49.043 1.00 79.69 126 GLU A O 1
ATOM 981 N N . PHE A 1 127 ? 24.839 3.916 -50.327 1.00 68.06 127 PHE A N 1
ATOM 982 C CA . PHE A 1 127 ? 25.593 3.776 -51.570 1.00 68.06 127 PHE A CA 1
ATOM 983 C C . PHE A 1 127 ? 26.058 5.149 -52.047 1.00 68.06 127 PHE A C 1
ATOM 985 O O . PHE A 1 127 ? 25.243 6.049 -52.252 1.00 68.06 127 PHE A O 1
ATOM 992 N N . ALA A 1 128 ? 27.359 5.292 -52.284 1.00 74.50 128 ALA A N 1
ATOM 993 C CA . ALA A 1 128 ? 27.931 6.449 -52.957 1.00 74.50 128 ALA A CA 1
ATOM 994 C C . ALA A 1 128 ? 28.572 5.989 -54.270 1.00 74.50 128 ALA A C 1
ATOM 996 O O . ALA A 1 128 ? 29.571 5.273 -54.267 1.00 74.50 128 ALA A O 1
ATOM 997 N N . ALA A 1 129 ? 27.982 6.389 -55.400 1.00 69.25 129 ALA A N 1
ATOM 998 C CA . ALA A 1 129 ? 28.457 6.021 -56.731 1.00 69.25 129 ALA A CA 1
ATOM 999 C C . ALA A 1 129 ? 29.069 7.230 -57.448 1.00 69.25 129 ALA A C 1
ATOM 1001 O O . ALA A 1 129 ? 28.408 8.251 -57.651 1.00 69.25 129 ALA A O 1
ATOM 1002 N N . GLN A 1 130 ? 30.319 7.100 -57.888 1.00 74.88 130 GLN A N 1
ATOM 1003 C CA . GLN A 1 130 ? 30.932 8.012 -58.845 1.00 74.88 130 GLN A CA 1
ATOM 1004 C C . GLN A 1 130 ? 30.933 7.365 -60.224 1.00 74.88 130 GLN A C 1
ATOM 1006 O O . GLN A 1 130 ? 31.659 6.407 -60.476 1.00 74.88 130 GLN A O 1
ATOM 1011 N N . TRP A 1 131 ? 30.142 7.908 -61.145 1.00 70.56 131 TRP A N 1
ATOM 1012 C CA . TRP A 1 131 ? 30.073 7.385 -62.505 1.00 70.56 131 TRP A CA 1
ATOM 1013 C C . TRP A 1 131 ? 31.319 7.750 -63.317 1.00 70.56 131 TRP A C 1
ATOM 1015 O O . TRP A 1 131 ? 31.829 8.876 -63.267 1.00 70.56 131 TRP A O 1
ATOM 1025 N N . GLY A 1 132 ? 31.807 6.777 -64.084 1.00 71.38 132 GLY A N 1
ATOM 1026 C CA . GLY A 1 132 ? 32.907 6.967 -65.020 1.00 71.38 132 GLY A CA 1
ATOM 1027 C C . GLY A 1 132 ? 32.479 7.762 -66.254 1.00 71.38 132 GLY A C 1
ATOM 1028 O O . GLY A 1 132 ? 31.308 7.786 -66.624 1.00 71.38 132 GLY A O 1
ATOM 1029 N N . SER A 1 133 ? 33.437 8.410 -66.915 1.00 67.62 133 SER A N 1
ATOM 1030 C CA . SER A 1 133 ? 33.202 9.081 -68.201 1.00 67.62 133 SER A CA 1
ATOM 1031 C C . SER A 1 133 ? 34.410 8.936 -69.118 1.00 67.62 133 SER A C 1
ATOM 1033 O O . SER A 1 133 ? 35.548 8.818 -68.653 1.00 67.62 133 SER A O 1
ATOM 1035 N N . ILE A 1 134 ? 34.147 8.936 -70.424 1.00 57.41 134 ILE A N 1
ATOM 1036 C CA . ILE A 1 134 ? 35.163 8.867 -71.474 1.00 57.41 134 ILE A CA 1
ATOM 1037 C C . ILE A 1 134 ? 35.057 10.152 -72.288 1.00 57.41 134 ILE A C 1
ATOM 1039 O O . ILE A 1 134 ? 33.981 10.485 -72.783 1.00 57.41 134 ILE A O 1
ATOM 1043 N N . LYS A 1 135 ? 36.169 10.876 -72.427 1.00 63.81 135 LYS A N 1
ATOM 1044 C CA . LYS A 1 135 ? 36.272 12.025 -73.334 1.00 63.81 135 LYS A CA 1
ATOM 1045 C C . LYS A 1 135 ? 37.289 11.722 -74.428 1.00 63.81 135 LYS A C 1
ATOM 1047 O O . LYS A 1 135 ? 38.427 11.357 -74.127 1.00 63.81 135 LYS A O 1
ATOM 1052 N N . ILE A 1 136 ? 36.860 11.886 -75.678 1.00 57.78 136 ILE A N 1
ATOM 1053 C CA . ILE A 1 136 ? 37.717 11.821 -76.863 1.00 57.78 136 ILE A CA 1
ATOM 1054 C C . ILE A 1 136 ? 38.107 13.257 -77.200 1.00 57.78 136 ILE A C 1
ATOM 1056 O O . ILE A 1 136 ? 37.241 14.079 -77.494 1.00 57.78 136 ILE A O 1
ATOM 1060 N N . THR A 1 137 ? 39.395 13.560 -77.123 1.00 56.06 137 THR A N 1
ATOM 1061 C CA . THR A 1 137 ? 39.957 14.843 -77.562 1.00 56.06 137 THR A CA 1
ATOM 1062 C C . THR A 1 137 ? 40.701 14.560 -78.866 1.00 56.06 137 THR A C 1
ATOM 1064 O O . THR A 1 137 ? 41.468 13.604 -78.913 1.00 56.06 137 THR A O 1
ATOM 1067 N N . ASP A 1 138 ? 40.419 15.337 -79.916 1.00 54.78 138 ASP A N 1
ATOM 1068 C CA . ASP A 1 138 ? 41.133 15.338 -81.210 1.00 54.78 138 ASP A CA 1
ATOM 1069 C C . ASP A 1 138 ? 40.788 14.214 -82.210 1.00 54.78 138 ASP A C 1
ATOM 1071 O O . ASP A 1 138 ? 41.656 13.581 -82.812 1.00 54.78 138 ASP A O 1
ATOM 1075 N N . PHE A 1 139 ? 39.493 13.982 -82.453 1.00 52.97 139 PHE A N 1
ATOM 1076 C CA . PHE A 1 139 ? 39.051 13.114 -83.551 1.00 52.97 139 PHE A CA 1
ATOM 1077 C C . PHE A 1 139 ? 39.167 13.831 -84.912 1.00 52.97 139 PHE A C 1
ATOM 1079 O O . PHE A 1 139 ? 38.428 14.779 -85.177 1.00 52.97 139 PHE A O 1
ATOM 1086 N N . VAL A 1 140 ? 40.061 13.365 -85.794 1.00 55.19 140 VAL A N 1
ATOM 1087 C CA . VAL A 1 140 ? 40.232 13.892 -87.164 1.00 55.19 140 VAL A CA 1
ATOM 1088 C C . VAL A 1 140 ? 39.843 12.824 -88.192 1.00 55.19 140 VAL A C 1
ATOM 1090 O O . VAL A 1 140 ? 40.406 11.729 -88.199 1.00 55.19 140 VAL A O 1
ATOM 1093 N N . PHE A 1 141 ? 38.888 13.139 -89.074 1.00 52.12 141 PHE A N 1
ATOM 1094 C CA . PHE A 1 141 ? 38.483 12.249 -90.170 1.00 52.12 141 PHE A CA 1
ATOM 1095 C C . PHE A 1 141 ? 39.577 12.163 -91.253 1.00 52.12 141 PHE A C 1
ATOM 1097 O O . PHE A 1 141 ? 40.106 13.199 -91.663 1.00 52.12 141 PHE A O 1
ATOM 1104 N N . PRO A 1 142 ? 39.910 10.964 -91.767 1.00 49.09 142 PRO A N 1
ATOM 1105 C CA . PRO A 1 142 ? 40.876 10.832 -92.853 1.00 49.09 142 PRO A CA 1
ATOM 1106 C C . PRO A 1 142 ? 40.301 11.339 -94.189 1.00 49.09 142 PRO A C 1
ATOM 1108 O O . PRO A 1 142 ? 39.147 11.075 -94.522 1.00 49.09 142 PRO A O 1
ATOM 1111 N N . SER A 1 143 ? 41.123 12.047 -94.972 1.00 48.59 143 SER A N 1
ATOM 1112 C CA . SER A 1 143 ? 40.788 12.525 -96.323 1.00 48.59 143 SER A CA 1
ATOM 1113 C C . SER A 1 143 ? 41.278 11.530 -97.378 1.00 48.59 143 SER A C 1
ATOM 1115 O O . SER A 1 143 ? 42.441 11.129 -97.357 1.00 48.59 143 SER A O 1
ATOM 1117 N N . VAL A 1 144 ? 40.401 11.140 -98.307 1.00 50.06 144 VAL A N 1
ATOM 1118 C CA . VAL A 1 144 ? 40.713 10.240 -99.430 1.00 50.06 144 VAL A CA 1
ATOM 1119 C C . VAL A 1 144 ? 40.819 11.067 -100.712 1.00 50.06 144 VAL A C 1
ATOM 1121 O O . VAL A 1 144 ? 39.944 11.888 -100.984 1.00 50.06 144 VAL A O 1
ATOM 1124 N N . ARG A 1 145 ? 41.874 10.859 -101.510 1.00 48.81 145 ARG A N 1
ATOM 1125 C CA . ARG A 1 145 ? 42.015 11.454 -102.852 1.00 48.81 145 ARG A CA 1
ATOM 1126 C C . ARG A 1 145 ? 41.905 10.363 -103.911 1.00 48.81 145 ARG A C 1
ATOM 1128 O O . ARG A 1 145 ? 42.555 9.330 -103.789 1.00 48.81 145 ARG A O 1
ATOM 1135 N N . VAL A 1 146 ? 41.094 10.610 -104.934 1.00 39.97 146 VAL A N 1
ATOM 1136 C CA . VAL A 1 146 ? 40.892 9.722 -106.086 1.00 39.97 146 VAL A CA 1
ATOM 1137 C C . VAL A 1 146 ? 41.547 10.369 -107.303 1.00 39.97 146 VAL A 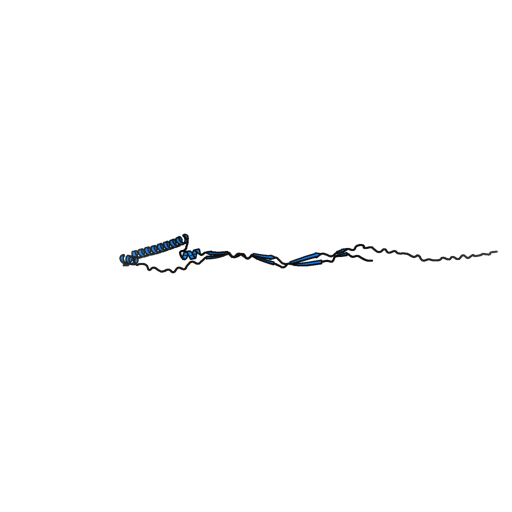C 1
ATOM 1139 O O . VAL A 1 146 ? 41.368 11.566 -107.525 1.00 39.97 146 VAL A O 1
ATOM 1142 N N . TYR A 1 147 ? 42.292 9.590 -108.082 1.00 51.72 147 TYR A N 1
ATOM 1143 C CA . TYR A 1 147 ? 42.891 10.019 -109.346 1.00 51.72 147 TYR A CA 1
ATOM 1144 C C . TYR A 1 147 ? 42.322 9.159 -110.478 1.00 51.72 147 TYR A C 1
ATOM 1146 O O . TYR A 1 147 ? 42.153 7.954 -110.303 1.00 51.72 147 TYR A O 1
ATOM 1154 N N . LEU A 1 148 ? 42.005 9.784 -111.613 1.00 40.53 148 LEU A N 1
ATOM 1155 C CA . LEU A 1 148 ? 41.529 9.114 -112.823 1.00 40.53 148 LEU A CA 1
ATOM 1156 C C . LEU A 1 148 ? 42.632 9.222 -113.882 1.00 40.53 148 LEU A C 1
ATOM 1158 O O . LEU A 1 148 ? 42.954 10.329 -114.312 1.00 40.53 148 LEU A O 1
ATOM 1162 N N . GLU A 1 149 ? 43.236 8.100 -114.266 1.00 51.69 149 GLU A N 1
ATOM 1163 C CA . GLU A 1 149 ? 44.210 8.056 -115.362 1.00 51.69 149 GLU A CA 1
ATOM 1164 C C . GLU A 1 149 ? 43.490 7.906 -116.710 1.00 51.69 149 GLU A C 1
ATOM 1166 O O . GLU A 1 149 ? 42.502 7.180 -116.823 1.00 51.69 149 GLU A O 1
ATOM 1171 N N . GLN A 1 150 ? 43.974 8.613 -117.733 1.00 54.22 150 GLN A N 1
ATOM 1172 C CA . GLN A 1 150 ? 43.456 8.555 -119.101 1.00 54.22 150 GLN A CA 1
ATOM 1173 C C . GLN A 1 150 ? 44.411 7.727 -119.973 1.00 54.22 150 GLN A C 1
ATOM 1175 O O . GLN A 1 150 ? 45.605 8.018 -120.022 1.00 54.22 150 GLN A O 1
ATOM 1180 N N . GLU A 1 151 ? 43.898 6.706 -120.664 1.00 48.62 151 GLU A N 1
ATOM 1181 C CA . GLU A 1 151 ? 44.707 5.830 -121.525 1.00 48.62 151 GLU A CA 1
ATOM 1182 C C . GLU A 1 151 ? 45.165 6.537 -122.820 1.00 48.62 151 GLU A C 1
ATOM 1184 O O . GLU A 1 151 ? 44.366 7.236 -123.457 1.00 48.62 151 GLU A O 1
ATOM 1189 N N . PRO A 1 152 ? 46.424 6.352 -123.263 1.00 49.81 152 PRO A N 1
ATOM 1190 C CA . PRO A 1 152 ? 46.916 6.942 -124.503 1.00 49.81 152 PRO A CA 1
ATOM 1191 C C . PRO A 1 152 ? 46.562 6.078 -125.725 1.00 49.81 152 PRO A C 1
ATOM 1193 O O . PRO A 1 152 ? 46.707 4.858 -125.696 1.00 49.81 152 PRO A O 1
ATOM 1196 N N . TYR A 1 153 ? 46.188 6.710 -126.843 1.00 53.97 153 TYR A N 1
ATOM 1197 C CA . TYR A 1 153 ? 46.080 6.044 -128.149 1.00 53.97 153 TYR A CA 1
ATOM 1198 C C . TYR A 1 153 ? 46.827 6.818 -129.243 1.00 53.97 153 TYR A C 1
ATOM 1200 O O . TYR A 1 153 ? 47.036 8.027 -129.143 1.00 53.97 153 TYR A O 1
ATOM 1208 N N . LEU A 1 154 ? 47.231 6.099 -130.294 1.00 51.12 154 LEU A N 1
ATOM 1209 C CA . LEU A 1 154 ? 48.013 6.605 -131.425 1.00 51.12 154 LEU A CA 1
ATOM 1210 C C . LEU A 1 154 ? 47.207 6.421 -132.719 1.00 51.12 154 LEU A C 1
ATOM 1212 O O . LEU A 1 154 ? 46.717 5.325 -132.989 1.00 51.12 154 LEU A O 1
ATOM 1216 N N . LYS A 1 155 ? 47.060 7.482 -133.521 1.00 56.31 155 LYS A N 1
ATOM 1217 C CA . LYS A 1 155 ? 46.333 7.469 -134.802 1.00 56.31 155 LYS A CA 1
ATOM 1218 C C . LYS A 1 155 ? 47.321 7.682 -135.951 1.00 56.31 155 LYS A C 1
ATOM 1220 O O . LYS A 1 155 ? 48.061 8.661 -135.938 1.00 56.31 155 LYS A O 1
AT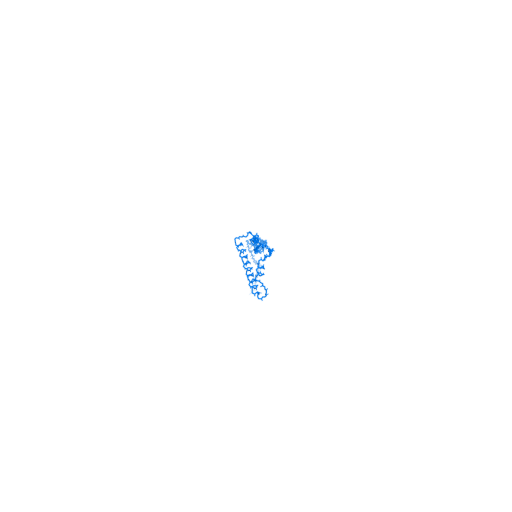OM 1225 N N . ILE A 1 156 ? 47.327 6.780 -136.931 1.00 52.75 156 ILE A N 1
ATOM 1226 C CA . ILE A 1 156 ? 48.168 6.862 -138.136 1.00 52.75 156 ILE A CA 1
ATOM 1227 C C . ILE A 1 156 ? 47.244 6.857 -139.360 1.00 52.75 156 ILE A C 1
ATOM 1229 O O . ILE A 1 156 ? 46.382 5.988 -139.470 1.00 52.75 156 ILE A O 1
ATOM 1233 N N . GLU A 1 157 ? 47.420 7.815 -140.271 1.00 52.31 157 GLU A N 1
ATOM 1234 C CA . GLU A 1 157 ? 46.674 7.932 -141.532 1.00 52.31 157 GLU A CA 1
ATOM 1235 C C . GLU A 1 157 ? 47.642 7.803 -142.719 1.00 52.31 157 GLU A C 1
ATOM 1237 O O . GLU A 1 157 ? 48.715 8.408 -142.721 1.00 52.31 157 GLU A O 1
ATOM 1242 N N . ALA A 1 158 ? 47.280 6.999 -143.724 1.00 58.59 158 ALA A N 1
ATOM 1243 C CA . ALA A 1 158 ? 48.080 6.777 -144.927 1.00 58.59 158 ALA A CA 1
ATOM 1244 C C . ALA A 1 158 ? 47.549 7.621 -146.098 1.00 58.59 158 ALA A C 1
ATOM 1246 O O . ALA A 1 158 ? 46.365 7.556 -146.424 1.00 58.59 158 ALA A O 1
ATOM 1247 N N . VAL A 1 159 ? 48.431 8.375 -146.758 1.00 61.59 159 VAL A N 1
ATOM 1248 C CA . VAL A 1 159 ? 48.142 9.124 -147.993 1.00 61.59 159 VAL A CA 1
ATOM 1249 C C . VAL A 1 159 ? 48.773 8.413 -149.193 1.00 61.59 159 VAL A C 1
ATOM 1251 O O . VAL A 1 159 ? 49.986 8.223 -149.232 1.00 61.59 159 VAL A O 1
ATOM 1254 N N . GLY A 1 160 ? 47.952 8.019 -150.171 1.00 50.16 160 GLY A N 1
ATOM 1255 C CA . GLY A 1 160 ? 48.378 7.427 -151.445 1.00 50.16 160 GLY A CA 1
ATOM 1256 C C . GLY A 1 160 ? 47.878 8.247 -152.638 1.00 50.16 160 GLY A C 1
ATOM 1257 O O . GLY A 1 160 ? 46.747 8.729 -152.625 1.00 50.16 160 GLY A O 1
ATOM 1258 N N . GLN A 1 161 ? 48.727 8.423 -153.654 1.00 53.34 161 GLN A N 1
ATOM 1259 C CA . GLN A 1 161 ? 48.427 9.136 -154.903 1.00 53.34 161 GLN A CA 1
ATOM 1260 C C . GLN A 1 161 ? 47.887 8.168 -155.963 1.00 53.34 161 GLN A C 1
ATOM 1262 O O . GLN A 1 161 ? 48.434 7.081 -156.138 1.00 53.34 161 GLN A O 1
ATOM 1267 N N . VAL A 1 162 ? 46.867 8.588 -156.715 1.00 55.47 162 VAL A N 1
ATOM 1268 C CA . VAL A 1 162 ? 46.437 7.913 -157.947 1.00 55.47 162 VAL A CA 1
ATOM 1269 C C . VAL A 1 162 ? 46.801 8.817 -159.122 1.00 55.47 162 VAL A C 1
ATOM 1271 O O . VAL A 1 162 ? 46.302 9.935 -159.225 1.00 55.47 162 VAL A O 1
ATOM 1274 N N . ILE A 1 163 ? 47.715 8.345 -159.970 1.00 49.91 163 ILE A N 1
ATOM 1275 C CA . ILE A 1 163 ? 48.052 8.941 -161.268 1.00 49.91 163 ILE A CA 1
ATOM 1276 C C . ILE A 1 163 ? 47.065 8.374 -162.292 1.00 49.91 163 ILE A C 1
ATOM 1278 O O . ILE A 1 163 ? 46.958 7.154 -162.401 1.00 49.91 163 ILE A O 1
ATOM 1282 N N . ASP A 1 164 ? 46.386 9.237 -163.050 1.00 56.59 164 ASP A N 1
ATOM 1283 C CA . ASP A 1 164 ? 45.585 8.841 -164.215 1.00 56.59 164 ASP A CA 1
ATOM 1284 C C . ASP A 1 164 ? 46.216 9.413 -165.497 1.00 56.59 164 ASP A C 1
ATOM 1286 O O . ASP A 1 164 ? 46.526 10.603 -165.582 1.00 56.59 164 ASP A O 1
ATOM 1290 N N . LEU A 1 165 ? 46.463 8.535 -166.469 1.00 50.53 165 LEU A N 1
ATOM 1291 C CA . LEU A 1 165 ? 47.040 8.811 -167.785 1.00 50.53 165 LEU A CA 1
ATOM 1292 C C . LEU A 1 165 ? 45.957 8.515 -168.824 1.00 50.53 165 LEU A C 1
ATOM 1294 O O . LEU A 1 165 ? 45.678 7.343 -169.081 1.00 50.53 165 LEU A O 1
ATOM 1298 N N . GLN A 1 166 ? 45.412 9.542 -169.483 1.00 50.41 166 GLN A N 1
ATOM 1299 C CA . GLN A 1 166 ? 44.645 9.357 -170.721 1.00 50.41 166 GLN A CA 1
ATOM 1300 C C . GLN A 1 166 ? 45.132 10.266 -171.859 1.00 50.41 166 GLN A C 1
ATOM 1302 O O . GLN A 1 166 ? 45.640 11.362 -171.634 1.00 50.41 166 GLN A O 1
ATOM 1307 N N . LYS A 1 167 ? 45.045 9.680 -173.058 1.00 43.44 167 LYS A N 1
ATOM 1308 C CA . LYS A 1 167 ? 45.638 10.024 -174.360 1.00 43.44 167 LYS A CA 1
ATOM 1309 C C . LYS A 1 167 ? 44.997 11.221 -175.049 1.00 43.44 167 LYS A C 1
ATOM 1311 O O . LYS A 1 167 ? 43.758 11.340 -174.961 1.00 43.44 167 LYS A O 1
#

Secondary structure (DSSP, 8-state):
----EEEEPPEEEEEEE--EEEEE-PPPEEEEE-HHHHIIIII--HHHHHHHHHHHHHHHHHHHHHHHHHHHHHHHGGGGT--HHHHHHHHHSPPP-----PPPPPPEEEEEPPPPEEEEEPPEEEEEEE--EEEE----PPP-----PPPP---------------

Mean predicted aligned error: 18.47 Å

pLDDT: mean 74.77, std 14.34, range [39.97, 94.0]

Foldseek 3Di:
DDWDKDKDDKDKDKDWFDKDKDKDFDDKDKDKACQQQCLLVVNHDPVSVVVVVVVVVVVVVVVVVVLVVVLVVQVVCVVVVDDPVNSVVVSPDDDDDDDDDDDGDDIDMDIGGDDMDMDMDDIDMDMDIDDMDMDTDDDDDDDDDDDDDDDDDDDDDDDDDDDDDDD

Sequence (167 aa):
ADYNLKIKRADLEVKQVPAKIHFKQPKANLEIDYGPFLASLGFGGLESFMNIKRQEALQSFNLNLERTVSEGKALGAIEKDISIGEVAEQAATPQEKELQIVPLDSIAINVETIPLHWEAEQGGVEFAAQWGSIKITDFVFPSVRVYLEQEPYLKIEAVGQVIDLQK

Solvent-accessible surface area (backbone atoms only — not comparable to full-atom values): 11039 Å² total; per-residue (Å²): 136,88,81,64,69,53,70,48,78,60,49,76,50,77,46,81,43,78,60,46,75,50,76,49,70,66,80,61,49,78,48,77,43,52,61,54,30,38,30,63,74,70,69,35,56,73,67,50,51,52,51,51,53,51,50,52,50,52,52,52,51,51,53,49,50,52,48,54,52,49,52,52,51,54,62,68,38,41,89,70,82,50,53,73,64,59,56,52,52,60,71,66,51,81,77,81,82,79,84,80,88,75,84,70,47,65,65,47,74,48,74,50,80,57,79,74,45,72,51,73,49,84,47,52,72,51,78,50,75,46,80,49,51,78,48,83,62,85,90,75,83,89,86,86,86,87,84,86,86,80,87,88,86,86,89,86,85,90,89,83,87,84,88,85,88,84,132

Radius of gyration: 65.92 Å; Cα contacts (8 Å, |Δi|>4): 143; chains: 1; bounding box: 93×31×219 Å